Protein AF-A0A8S2VV98-F1 (afdb_monomer_lite)

Secondary structure (DSSP, 8-state):
-EE--EETTEEPPPEE--SS--TT-SSHHHHHHHHTTTGGGGSS-GGGEEEETTEEEE---

Foldseek 3Di:
DWDWDDDPNDIDDIDDDPDADDPPDPCRQVVQCVVCVCVLVVDPCSVQWDDDRPDIDGDDD

Structure (mmCIF, N/CA/C/O backbone):
data_AF-A0A8S2VV98-F1
#
_entry.id   AF-A0A8S2VV98-F1
#
loop_
_atom_site.group_PDB
_atom_site.id
_atom_site.type_symbol
_atom_site.label_atom_id
_atom_site.label_alt_id
_atom_site.label_comp_id
_atom_site.label_asym_id
_atom_site.label_entity_id
_atom_site.label_seq_id
_atom_site.pdbx_PDB_ins_code
_atom_site.Cartn_x
_atom_site.Cartn_y
_atom_site.Cartn_z
_atom_site.occupancy
_atom_site.B_iso_or_equiv
_atom_site.auth_seq_id
_atom_site.auth_comp_id
_atom_site.auth_asym_id
_atom_site.auth_atom_id
_atom_site.pdbx_PDB_model_num
ATOM 1 N N . ARG A 1 1 ? -4.528 -0.980 16.316 1.00 70.69 1 ARG A N 1
ATOM 2 C CA . ARG A 1 1 ? -5.184 0.354 16.376 1.00 70.69 1 ARG A CA 1
ATOM 3 C C . ARG A 1 1 ? -6.683 0.119 16.575 1.00 70.69 1 ARG A C 1
ATOM 5 O O . ARG A 1 1 ? -7.132 -0.944 16.168 1.00 70.69 1 ARG A O 1
ATOM 12 N N . THR A 1 2 ? -7.445 0.995 17.228 1.00 83.88 2 THR A N 1
ATOM 13 C CA . THR A 1 2 ? -8.913 0.850 17.348 1.00 83.88 2 THR A CA 1
ATOM 14 C C . THR A 1 2 ? -9.605 1.981 16.597 1.00 83.88 2 THR A C 1
ATOM 16 O O . THR A 1 2 ? -9.100 3.100 16.584 1.00 83.88 2 THR A O 1
ATOM 19 N N . ILE A 1 3 ? -10.717 1.684 15.926 1.00 86.00 3 ILE A N 1
ATOM 20 C CA . ILE A 1 3 ? -11.534 2.672 15.214 1.00 86.00 3 ILE A CA 1
ATOM 21 C C . ILE A 1 3 ? -12.991 2.567 15.657 1.00 86.00 3 ILE A C 1
ATOM 23 O O . ILE A 1 3 ? -13.450 1.498 16.062 1.00 86.00 3 ILE A O 1
A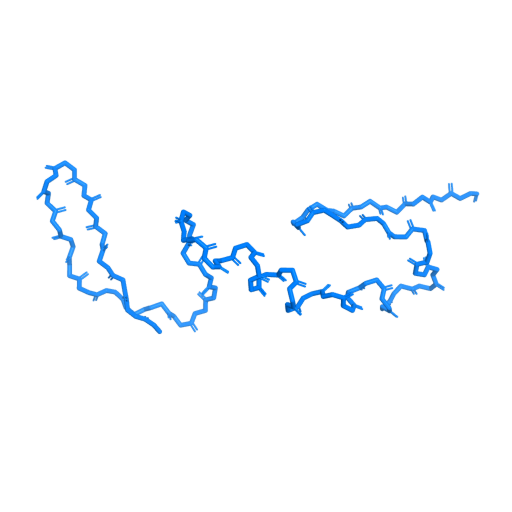TOM 27 N N . THR A 1 4 ? -13.716 3.671 15.527 1.00 88.12 4 THR A N 1
ATOM 28 C CA . THR A 1 4 ? -15.170 3.726 15.684 1.00 88.12 4 THR A CA 1
ATOM 29 C C . THR A 1 4 ? -15.762 4.151 14.349 1.00 88.12 4 THR A C 1
ATOM 31 O O . THR A 1 4 ? -15.312 5.134 13.765 1.00 88.12 4 THR A O 1
ATOM 34 N N . LEU A 1 5 ? -16.748 3.409 13.854 1.00 83.88 5 LEU A N 1
ATOM 35 C CA . LEU A 1 5 ? -17.428 3.702 12.598 1.00 83.88 5 LEU A CA 1
ATOM 36 C C . LEU A 1 5 ? -18.695 4.506 12.890 1.00 83.88 5 LEU A C 1
ATOM 38 O O . LEU A 1 5 ? -19.489 4.118 13.745 1.00 83.88 5 LEU A O 1
ATOM 42 N N . GLY A 1 6 ? -18.876 5.623 12.190 1.00 87.06 6 GLY A N 1
ATOM 43 C CA . GLY A 1 6 ? -20.096 6.423 12.249 1.00 87.06 6 GLY A CA 1
ATOM 44 C C . GLY A 1 6 ? -20.980 6.168 11.031 1.00 87.06 6 GLY A C 1
ATOM 45 O O . GLY A 1 6 ? -20.498 6.232 9.903 1.00 87.06 6 GLY A O 1
ATOM 46 N N . TYR A 1 7 ? -22.273 5.923 11.241 1.00 83.31 7 TYR A N 1
ATOM 47 C CA . TYR A 1 7 ? -23.270 5.848 10.172 1.00 83.31 7 TYR A CA 1
ATOM 48 C C . TYR A 1 7 ? -24.573 6.517 10.612 1.00 83.31 7 TYR A C 1
ATOM 50 O O . TYR A 1 7 ? -25.190 6.102 11.590 1.00 83.31 7 TYR A O 1
ATOM 58 N N . ARG A 1 8 ? -24.992 7.571 9.895 1.00 90.12 8 ARG A N 1
ATOM 59 C CA . ARG A 1 8 ? -26.227 8.338 10.176 1.00 90.12 8 ARG A CA 1
ATOM 60 C C . ARG A 1 8 ? -26.375 8.760 11.650 1.00 90.12 8 ARG A C 1
ATOM 62 O O . ARG A 1 8 ? -27.447 8.650 12.228 1.00 90.12 8 ARG A O 1
ATOM 69 N N . GLY A 1 9 ? -25.283 9.208 12.269 1.00 88.38 9 GLY A N 1
ATOM 70 C CA . GLY A 1 9 ? -25.272 9.641 13.672 1.00 88.38 9 GLY A CA 1
ATOM 71 C C . GLY A 1 9 ? -25.164 8.513 14.705 1.00 88.38 9 GLY A C 1
ATOM 72 O O . GLY A 1 9 ? -24.954 8.796 15.880 1.00 88.38 9 GLY A O 1
ATOM 73 N N . HIS A 1 10 ? -25.223 7.244 14.292 1.00 89.06 10 HIS A N 1
ATOM 74 C CA . HIS A 1 10 ? -24.944 6.109 15.168 1.00 89.06 10 HIS A CA 1
ATOM 75 C C . HIS A 1 10 ? -23.461 5.746 15.122 1.00 89.06 10 HIS A C 1
ATOM 77 O O . HIS A 1 10 ? -22.873 5.630 14.045 1.00 89.06 10 HIS A O 1
ATOM 83 N N . LEU A 1 11 ? -22.864 5.546 16.296 1.00 92.12 11 LEU A N 1
ATOM 84 C CA . LEU A 1 11 ? -21.484 5.092 16.442 1.00 92.12 11 LEU A CA 1
ATOM 85 C C . LEU A 1 11 ? -21.451 3.585 16.713 1.00 92.12 11 LEU A C 1
ATOM 87 O O . LEU A 1 11 ? -22.231 3.067 17.512 1.00 92.12 11 LEU A O 1
ATOM 91 N N . SER A 1 12 ? -20.531 2.878 16.060 1.00 86.56 12 SER A N 1
ATOM 92 C CA . SER A 1 12 ? -20.263 1.468 16.337 1.00 86.56 12 SER A CA 1
ATOM 93 C C . SER A 1 12 ? -19.582 1.280 17.698 1.00 86.56 12 SER A C 1
ATOM 95 O O . SER A 1 12 ? -19.080 2.219 18.316 1.00 86.56 12 SER A O 1
ATOM 97 N N . LYS A 1 13 ? -19.464 0.023 18.143 1.00 89.38 13 LYS A N 1
ATOM 98 C CA . LYS A 1 13 ? -18.463 -0.340 19.161 1.00 89.38 13 LYS A CA 1
ATOM 99 C C . LYS A 1 13 ? -17.052 -0.089 18.610 1.00 89.38 13 LYS A C 1
ATOM 101 O O . LYS A 1 13 ? -16.866 -0.050 17.391 1.00 89.38 13 LYS A O 1
ATOM 106 N N . GLN A 1 14 ? -16.062 0.048 19.493 1.00 91.69 14 GLN A N 1
ATOM 107 C CA . GLN A 1 14 ? -14.666 0.118 19.060 1.00 91.69 14 GLN A CA 1
ATOM 108 C C . GLN A 1 14 ? -14.258 -1.198 18.396 1.00 91.69 14 GLN A C 1
ATOM 110 O O . GLN A 1 14 ? -14.386 -2.271 18.986 1.00 91.69 14 GLN A O 1
ATOM 115 N N . VAL A 1 15 ? -13.740 -1.105 17.176 1.00 89.00 15 VAL A N 1
ATOM 116 C CA . VAL A 1 15 ? -13.232 -2.241 16.410 1.00 89.00 15 VAL A CA 1
ATOM 117 C C . VAL A 1 15 ? -11.715 -2.175 16.402 1.00 89.00 15 VAL A C 1
ATOM 119 O O . VAL A 1 15 ? -11.127 -1.152 16.048 1.00 89.00 15 VAL A O 1
ATOM 122 N N . LYS A 1 16 ? -11.058 -3.269 16.790 1.00 89.06 16 LYS A N 1
ATOM 123 C CA . LYS A 1 16 ? -9.605 -3.387 16.672 1.00 89.06 16 LYS A CA 1
ATOM 124 C C . LYS A 1 16 ? -9.251 -3.688 15.218 1.00 89.06 16 LYS A C 1
ATOM 126 O O . LYS A 1 16 ? -9.662 -4.706 14.678 1.00 89.06 16 LYS A O 1
ATOM 131 N N . VAL A 1 17 ? -8.456 -2.812 14.621 1.00 87.00 17 VAL A N 1
ATOM 132 C CA . VAL A 1 17 ? -7.874 -2.971 13.290 1.00 87.00 17 VAL A CA 1
ATOM 133 C C . VAL A 1 17 ? -6.447 -3.494 13.470 1.00 87.00 17 VAL A C 1
ATOM 135 O O . VAL A 1 17 ? -5.591 -2.754 13.990 1.00 87.00 17 VAL A O 1
ATOM 138 N N . PRO A 1 18 ? -6.194 -4.775 13.141 1.00 86.81 18 PRO A N 1
ATOM 139 C CA . PRO A 1 18 ? -4.881 -5.385 13.313 1.00 86.81 18 PRO A CA 1
ATOM 140 C C . PRO A 1 18 ? -3.888 -4.946 12.229 1.00 86.81 18 PRO A C 1
ATOM 142 O O . PRO A 1 18 ? -2.698 -4.876 12.513 1.00 86.81 18 PRO A O 1
ATOM 145 N N . CYS A 1 19 ? -4.364 -4.598 11.029 1.00 86.00 19 CYS A N 1
ATOM 146 C CA . CYS A 1 19 ? -3.530 -4.262 9.876 1.00 86.00 19 CYS A CA 1
ATOM 147 C C . CYS A 1 19 ? -4.147 -3.159 9.005 1.00 86.00 19 CYS A C 1
ATOM 149 O O . CYS A 1 19 ? -5.359 -2.948 9.015 1.00 86.00 19 CYS A O 1
ATOM 151 N N . GLY A 1 20 ? -3.299 -2.480 8.230 1.00 85.94 20 GLY A N 1
ATOM 152 C CA . GLY A 1 20 ? -3.705 -1.410 7.320 1.00 85.94 20 GLY A CA 1
ATOM 153 C C . GLY A 1 20 ? -3.869 -0.036 7.980 1.00 85.94 20 GLY A C 1
ATOM 154 O O . GLY A 1 20 ? -3.729 0.144 9.198 1.00 85.94 20 GLY A O 1
ATOM 155 N N . ALA A 1 21 ? -4.145 0.959 7.141 1.00 86.88 21 ALA A N 1
ATOM 156 C CA . ALA A 1 21 ? -4.482 2.317 7.547 1.00 86.88 21 ALA A CA 1
ATOM 157 C C . ALA A 1 21 ? -5.946 2.614 7.177 1.00 86.88 21 ALA A C 1
ATOM 159 O O . ALA A 1 21 ? -6.367 2.255 6.078 1.00 86.88 21 ALA A O 1
ATOM 160 N N . PRO A 1 22 ? -6.735 3.264 8.053 1.00 85.25 22 PRO A N 1
ATOM 161 C CA . PRO A 1 22 ? -8.098 3.656 7.712 1.00 85.25 22 PRO A CA 1
ATOM 162 C C . PRO A 1 22 ? -8.125 4.591 6.498 1.00 85.25 22 PRO A C 1
ATOM 164 O O . PRO A 1 22 ? -7.382 5.579 6.454 1.00 85.25 22 PRO A O 1
ATOM 167 N N . GLN A 1 23 ? -9.004 4.308 5.539 1.00 83.00 23 GLN A N 1
ATOM 168 C CA . GLN A 1 23 ? -9.272 5.217 4.426 1.00 83.00 23 GLN A CA 1
ATOM 169 C C . GLN A 1 23 ? -9.845 6.540 4.954 1.00 83.00 23 GLN A C 1
ATOM 171 O O . GLN A 1 23 ? -10.594 6.559 5.931 1.00 83.00 23 GLN A O 1
ATOM 176 N N . GLY A 1 24 ? -9.433 7.655 4.350 1.00 83.94 24 GLY A N 1
ATOM 177 C CA . GLY A 1 24 ? -9.748 9.003 4.839 1.00 83.94 24 GLY A CA 1
ATOM 178 C C . GLY A 1 24 ? -8.865 9.487 5.996 1.00 83.94 24 GLY A C 1
ATOM 179 O O . GLY A 1 24 ? -8.984 10.637 6.413 1.00 83.94 24 GLY A O 1
ATOM 180 N N . SER A 1 25 ? -7.947 8.660 6.513 1.00 86.38 25 SER A N 1
ATOM 181 C CA . SER A 1 25 ? -6.951 9.142 7.472 1.00 86.38 25 SER A CA 1
ATOM 182 C C . SER A 1 25 ? -5.918 10.041 6.789 1.00 86.38 25 SER A C 1
ATOM 184 O O . SER A 1 25 ? -5.389 9.714 5.730 1.00 86.38 25 SER A O 1
ATOM 186 N N . TYR A 1 26 ? -5.570 11.152 7.438 1.00 87.12 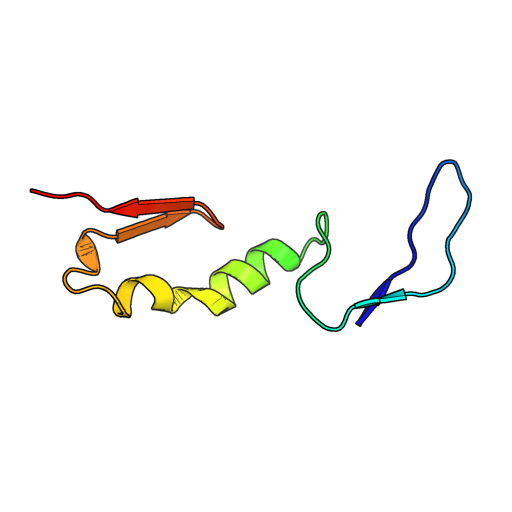26 TYR A N 1
ATOM 187 C CA . TYR A 1 26 ? -4.579 12.098 6.914 1.00 87.12 26 TYR A CA 1
ATOM 188 C C . TYR A 1 26 ? -3.182 11.471 6.737 1.00 87.12 26 TYR A C 1
ATOM 190 O O . TYR A 1 26 ? -2.463 11.7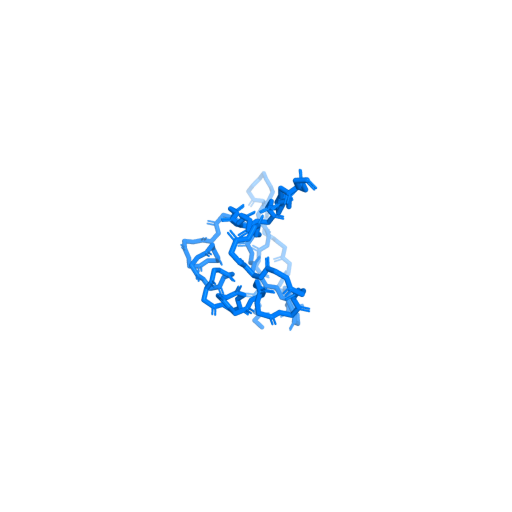74 5.788 1.00 87.12 26 TYR A O 1
ATOM 198 N N . PHE A 1 27 ? -2.794 10.568 7.643 1.00 88.44 27 PHE A N 1
ATOM 199 C CA . PHE A 1 27 ? -1.477 9.923 7.620 1.00 88.44 27 PHE A CA 1
ATOM 200 C C . PHE A 1 27 ? -1.431 8.610 6.834 1.00 88.44 27 PHE A C 1
ATOM 202 O O . PHE A 1 27 ? -0.335 8.152 6.520 1.00 88.44 27 PHE A O 1
ATOM 209 N N . GLY A 1 28 ? -2.579 8.003 6.513 1.00 90.31 28 GLY A N 1
ATOM 210 C CA . GLY A 1 28 ? -2.644 6.709 5.831 1.00 90.31 28 GLY A CA 1
ATOM 211 C C . GLY A 1 28 ? -1.865 6.676 4.513 1.00 90.31 28 GLY A C 1
ATOM 212 O O . GLY A 1 28 ? -0.978 5.833 4.386 1.00 90.31 28 GLY A O 1
ATOM 213 N N . PRO A 1 29 ? -2.101 7.623 3.584 1.00 89.94 29 PRO A N 1
ATOM 214 C CA . PRO A 1 29 ? -1.389 7.661 2.306 1.00 89.94 29 PRO A CA 1
ATOM 215 C C . PRO A 1 29 ? 0.127 7.830 2.462 1.00 89.94 29 PRO A C 1
ATOM 217 O O . PRO A 1 29 ? 0.905 7.142 1.809 1.00 89.94 29 PRO A O 1
ATOM 220 N N . LYS A 1 30 ? 0.571 8.693 3.388 1.00 90.94 30 LYS A N 1
ATOM 221 C CA . LYS A 1 30 ? 2.005 8.898 3.658 1.00 90.94 30 LYS A CA 1
ATOM 222 C C . LYS A 1 30 ? 2.658 7.640 4.222 1.00 90.94 30 LYS A C 1
ATOM 224 O O . LYS A 1 30 ? 3.744 7.272 3.793 1.00 90.94 30 LYS A O 1
ATOM 229 N N . ALA A 1 31 ? 1.988 6.979 5.165 1.00 90.25 31 ALA A N 1
ATOM 230 C CA . ALA A 1 31 ? 2.473 5.730 5.735 1.00 90.25 31 ALA A CA 1
ATOM 231 C C . ALA A 1 31 ? 2.565 4.627 4.673 1.00 90.25 31 ALA A C 1
ATOM 233 O O . ALA A 1 31 ? 3.518 3.858 4.696 1.00 90.25 31 ALA A O 1
ATOM 234 N N . TYR A 1 32 ? 1.617 4.576 3.733 1.00 91.00 32 TYR A N 1
ATOM 235 C CA . TYR A 1 32 ? 1.662 3.631 2.621 1.00 91.00 32 TYR A CA 1
ATOM 236 C C . TYR A 1 32 ? 2.896 3.854 1.739 1.00 91.00 32 TYR A C 1
ATOM 238 O O . TYR A 1 32 ? 3.648 2.911 1.521 1.00 91.00 32 TYR A O 1
ATOM 246 N N . ILE A 1 33 ? 3.144 5.096 1.304 1.00 91.25 33 ILE A N 1
ATOM 247 C CA . ILE A 1 33 ? 4.298 5.444 0.456 1.00 91.25 33 ILE A CA 1
ATOM 248 C C . ILE A 1 33 ? 5.617 5.114 1.163 1.00 91.25 33 ILE A C 1
ATOM 250 O O . ILE A 1 33 ? 6.485 4.476 0.580 1.00 91.25 33 ILE A O 1
ATOM 254 N N . VAL A 1 34 ? 5.759 5.499 2.436 1.00 91.81 34 VAL A N 1
ATOM 255 C CA . VAL A 1 34 ? 6.977 5.221 3.216 1.00 91.81 34 VAL A CA 1
ATOM 256 C C . VAL A 1 34 ? 7.193 3.722 3.413 1.00 91.81 34 VAL A C 1
ATOM 258 O O . VAL A 1 34 ? 8.331 3.282 3.442 1.00 91.81 34 VAL A O 1
ATOM 261 N N . ASN A 1 35 ? 6.129 2.928 3.543 1.00 91.94 35 ASN A N 1
ATOM 262 C CA . ASN A 1 35 ? 6.247 1.485 3.754 1.00 91.94 35 ASN A CA 1
ATOM 263 C C . ASN A 1 35 ? 6.523 0.687 2.466 1.00 91.94 35 ASN A C 1
ATOM 265 O O . ASN A 1 35 ? 6.787 -0.504 2.563 1.00 91.94 35 ASN A O 1
ATOM 269 N N . HIS A 1 36 ? 6.426 1.311 1.289 1.00 91.81 36 HIS A N 1
ATOM 270 C CA . HIS A 1 36 ? 6.617 0.654 -0.013 1.00 91.81 36 HIS A CA 1
ATOM 271 C C . HIS A 1 36 ? 7.592 1.425 -0.916 1.00 91.81 36 HIS A C 1
ATOM 273 O O . HIS A 1 36 ? 7.572 1.265 -2.135 1.00 91.81 36 HIS A O 1
ATOM 279 N N . PHE A 1 37 ? 8.431 2.291 -0.340 1.00 90.31 37 PHE A N 1
ATOM 280 C CA . PHE A 1 37 ? 9.362 3.133 -1.100 1.00 90.31 37 PHE A CA 1
ATOM 281 C C . PHE A 1 37 ? 10.399 2.315 -1.887 1.00 90.31 37 PHE A C 1
ATOM 283 O O . PHE A 1 37 ? 10.907 2.769 -2.908 1.00 90.31 37 PHE A O 1
ATOM 290 N N . ASP A 1 38 ? 10.715 1.121 -1.397 1.00 92.62 38 ASP A N 1
ATOM 291 C CA . ASP A 1 38 ? 11.687 0.178 -1.934 1.00 92.62 38 ASP A CA 1
ATOM 292 C C . ASP A 1 38 ? 11.043 -0.907 -2.803 1.00 92.62 38 ASP A C 1
ATOM 294 O O . ASP A 1 38 ? 11.758 -1.728 -3.372 1.00 92.62 38 ASP A O 1
ATOM 298 N N . LEU A 1 39 ? 9.719 -0.894 -2.980 1.00 92.81 39 LEU A N 1
ATOM 299 C CA . LEU A 1 39 ? 9.009 -1.868 -3.806 1.00 92.81 39 LEU A CA 1
ATOM 300 C C . LEU A 1 39 ? 9.581 -2.004 -5.235 1.00 92.81 39 LEU A C 1
ATOM 302 O O . LEU A 1 39 ? 9.653 -3.133 -5.705 1.00 92.81 39 LEU A O 1
ATOM 306 N N . PRO A 1 40 ? 10.065 -0.948 -5.928 1.00 92.69 40 PRO A N 1
ATOM 307 C CA . PRO A 1 40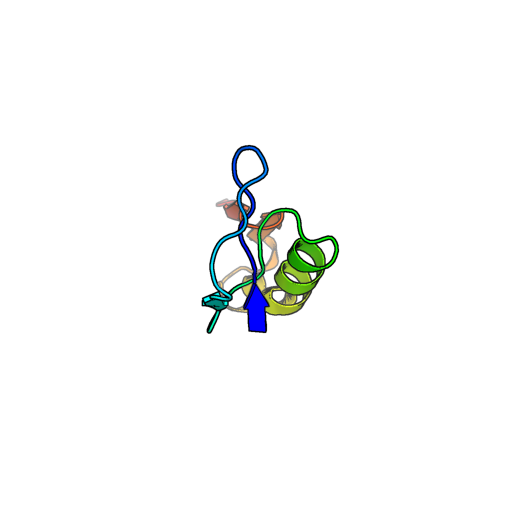 ? 10.709 -1.107 -7.237 1.00 92.69 40 PRO A CA 1
ATOM 308 C C . PRO A 1 40 ? 11.958 -1.996 -7.223 1.00 92.69 40 PRO A C 1
ATOM 310 O O . PRO A 1 40 ? 12.298 -2.585 -8.243 1.00 92.69 40 PRO A O 1
ATOM 313 N N . SER A 1 41 ? 12.647 -2.106 -6.083 1.00 94.12 41 SER A N 1
ATOM 314 C CA . SER A 1 41 ? 13.929 -2.816 -5.977 1.00 94.12 41 SER A CA 1
ATOM 315 C C . SER A 1 41 ? 13.823 -4.335 -6.117 1.00 94.12 41 SER A C 1
ATOM 317 O O . SER A 1 41 ? 14.843 -4.991 -6.306 1.00 94.12 41 SER A O 1
ATOM 319 N N . ILE A 1 42 ? 12.612 -4.896 -6.040 1.00 94.69 42 ILE A N 1
ATOM 320 C CA . ILE A 1 42 ? 12.389 -6.342 -6.185 1.00 94.69 42 ILE A CA 1
ATOM 321 C C . ILE A 1 42 ? 12.270 -6.789 -7.649 1.00 94.69 42 ILE A C 1
ATOM 323 O O . ILE A 1 42 ? 12.201 -7.989 -7.903 1.00 94.69 42 ILE A O 1
ATOM 327 N N . PHE A 1 43 ? 12.188 -5.851 -8.596 1.00 93.06 43 PHE A N 1
ATOM 328 C CA . PHE A 1 43 ? 12.063 -6.133 -10.027 1.00 93.06 43 PHE A CA 1
ATOM 329 C C . PHE A 1 43 ? 13.434 -6.114 -10.710 1.00 93.06 43 PHE A C 1
ATOM 331 O O . PHE A 1 43 ? 14.334 -5.397 -10.279 1.00 93.06 43 PHE A O 1
ATOM 338 N N . ASP A 1 44 ? 13.577 -6.854 -11.813 1.00 92.81 44 ASP A N 1
ATOM 339 C CA . ASP A 1 44 ? 14.850 -6.968 -12.546 1.00 92.81 44 ASP A CA 1
ATOM 340 C C . ASP A 1 44 ? 15.326 -5.628 -13.134 1.00 92.81 44 ASP A C 1
ATOM 342 O O . ASP A 1 44 ? 16.527 -5.364 -13.217 1.00 92.81 44 ASP A O 1
ATOM 346 N N . CYS A 1 45 ? 14.389 -4.751 -13.510 1.00 92.62 45 CYS A N 1
ATOM 347 C CA . CYS A 1 45 ? 14.662 -3.410 -14.032 1.00 92.62 45 CYS A CA 1
ATOM 348 C C . CYS A 1 45 ? 13.905 -2.341 -13.219 1.00 92.62 45 CYS A C 1
ATOM 350 O O . CYS A 1 45 ? 12.899 -1.805 -13.686 1.00 92.62 45 CYS A O 1
ATOM 352 N N . PRO A 1 46 ? 14.374 -1.979 -12.004 1.00 92.25 46 PRO A N 1
ATOM 353 C CA . PRO A 1 46 ? 13.677 -1.034 -11.122 1.00 92.25 46 PRO A CA 1
ATOM 354 C C . PRO A 1 46 ? 13.404 0.337 -11.753 1.00 92.25 46 PRO A C 1
ATOM 356 O O . PRO A 1 46 ? 12.450 1.011 -11.376 1.00 92.25 46 PRO A O 1
ATOM 359 N N . SER A 1 47 ? 14.232 0.759 -12.714 1.00 92.06 47 SER A N 1
ATOM 360 C CA . SER A 1 47 ? 14.081 2.027 -13.437 1.00 92.06 47 SER A CA 1
ATOM 361 C C . SER A 1 47 ? 12.869 2.076 -14.369 1.00 92.06 47 SER A C 1
ATOM 363 O O . SER A 1 47 ? 12.454 3.169 -14.742 1.00 92.06 47 SER A O 1
ATOM 365 N N . GLU A 1 48 ? 12.318 0.924 -14.756 1.00 93.69 48 GLU A N 1
ATOM 366 C CA . GLU A 1 48 ? 11.127 0.815 -15.611 1.00 93.69 48 GLU A CA 1
ATOM 367 C C . GLU A 1 48 ? 9.830 0.696 -14.795 1.00 93.69 48 GLU A C 1
ATOM 369 O O . GLU A 1 48 ? 8.734 0.681 -15.361 1.00 93.69 48 GLU A O 1
ATOM 374 N N . VAL A 1 49 ? 9.944 0.614 -13.464 1.00 93.44 49 VAL A N 1
ATOM 375 C CA . VAL A 1 49 ? 8.815 0.496 -12.543 1.00 93.44 49 VAL A CA 1
ATOM 376 C C . VAL A 1 49 ? 8.375 1.884 -12.090 1.00 93.44 49 VAL A C 1
ATOM 378 O O . VAL A 1 49 ? 9.093 2.603 -11.395 1.00 93.44 49 VAL A O 1
ATOM 381 N N . HIS A 1 50 ? 7.147 2.245 -12.439 1.00 92.19 50 HIS A N 1
ATOM 382 C CA . HIS A 1 50 ? 6.506 3.490 -12.047 1.00 92.19 50 HIS A CA 1
ATOM 383 C C . HIS A 1 50 ? 5.411 3.204 -11.020 1.00 92.19 50 HIS A C 1
ATOM 385 O O . HIS A 1 50 ? 4.440 2.507 -11.311 1.00 92.19 50 HIS A O 1
ATOM 391 N N . LEU A 1 51 ? 5.567 3.760 -9.817 1.00 91.06 51 LEU A N 1
ATOM 392 C CA . LEU A 1 51 ? 4.630 3.608 -8.705 1.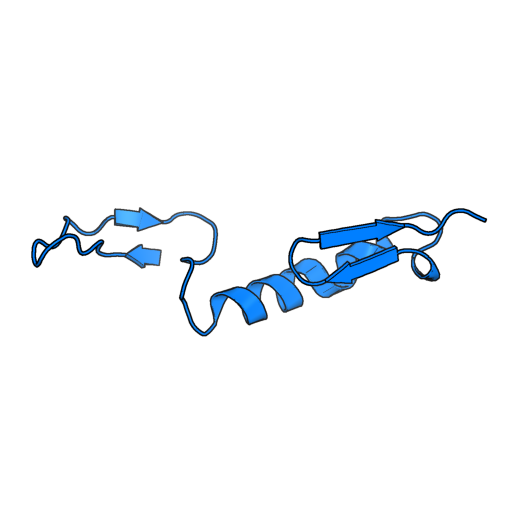00 91.06 51 LEU A CA 1
ATOM 393 C C . LEU A 1 51 ? 3.900 4.914 -8.400 1.00 91.06 51 LEU A C 1
ATOM 395 O O . LEU A 1 51 ? 4.526 5.962 -8.226 1.00 91.06 51 LEU A O 1
ATOM 399 N N . HIS A 1 52 ? 2.580 4.833 -8.253 1.00 89.00 52 HIS A N 1
ATOM 400 C CA . HIS A 1 52 ? 1.735 5.916 -7.773 1.00 89.00 52 HIS A CA 1
ATOM 401 C C . HIS A 1 52 ? 0.735 5.398 -6.736 1.00 89.00 52 HIS A C 1
ATOM 403 O O . HIS A 1 52 ? -0.325 4.893 -7.078 1.00 89.00 52 HIS A O 1
ATOM 409 N N . VAL A 1 53 ? 1.061 5.558 -5.448 1.00 86.81 53 VAL A N 1
ATOM 410 C CA . VAL A 1 53 ? 0.269 4.982 -4.345 1.00 86.81 53 VAL A CA 1
ATOM 411 C C . VAL A 1 53 ? 0.100 3.471 -4.577 1.00 86.81 53 VAL A C 1
ATOM 413 O O . VAL A 1 53 ? 1.103 2.764 -4.551 1.00 86.81 53 VAL A O 1
ATOM 416 N N . ASP A 1 54 ? -1.115 2.974 -4.788 1.00 85.25 54 ASP A N 1
ATOM 417 C CA . ASP A 1 54 ? -1.443 1.572 -5.043 1.00 85.25 54 ASP A CA 1
ATOM 418 C C . ASP A 1 54 ? -1.365 1.169 -6.524 1.00 85.25 54 ASP A C 1
ATOM 420 O O . ASP A 1 54 ? -1.357 -0.026 -6.816 1.00 85.25 54 ASP A O 1
ATOM 424 N N . ASP A 1 55 ? -1.219 2.128 -7.440 1.00 90.44 55 ASP A N 1
ATOM 425 C CA . ASP A 1 55 ? -1.027 1.860 -8.862 1.00 90.44 55 ASP A CA 1
ATOM 426 C C . ASP A 1 55 ? 0.451 1.588 -9.187 1.00 90.44 55 ASP A C 1
ATOM 428 O O . ASP A 1 55 ? 1.351 2.342 -8.800 1.00 90.44 55 ASP A O 1
ATOM 432 N N . LEU A 1 56 ? 0.700 0.522 -9.954 1.00 92.62 56 LEU A N 1
ATOM 433 C CA . LEU A 1 56 ? 2.019 0.141 -10.463 1.00 92.62 56 LEU A CA 1
ATOM 434 C C . LEU A 1 56 ? 1.949 -0.072 -11.977 1.00 92.62 56 LEU A C 1
ATOM 436 O O . LEU A 1 56 ? 1.092 -0.805 -12.469 1.00 92.62 56 LEU A O 1
ATOM 440 N N . ALA A 1 57 ? 2.894 0.518 -12.706 1.00 93.81 57 ALA A N 1
ATOM 441 C CA . ALA A 1 57 ? 3.104 0.288 -14.130 1.00 93.81 57 ALA A CA 1
ATOM 442 C C . ALA A 1 57 ? 4.562 -0.104 -14.402 1.00 93.81 57 ALA A C 1
ATOM 444 O O . ALA A 1 57 ? 5.475 0.431 -13.777 1.00 93.81 57 ALA A O 1
ATOM 445 N N . ILE A 1 58 ? 4.773 -1.024 -15.345 1.00 93.94 58 ILE A N 1
ATOM 446 C CA . ILE A 1 58 ? 6.100 -1.446 -15.812 1.00 93.94 58 ILE A CA 1
ATOM 447 C C . ILE A 1 58 ? 6.169 -1.169 -17.309 1.00 93.94 58 ILE A C 1
ATOM 449 O O . ILE A 1 58 ? 5.278 -1.586 -18.054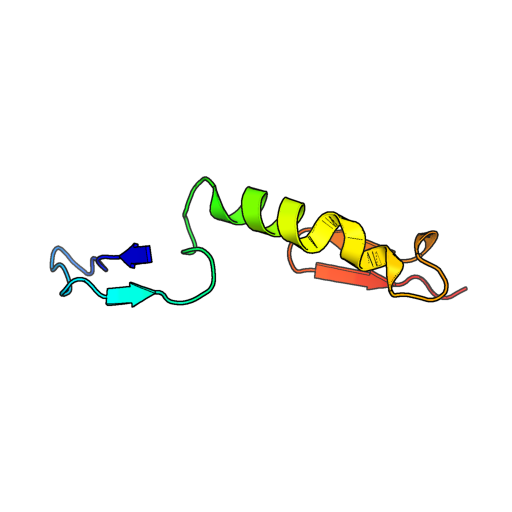 1.00 93.94 58 ILE A O 1
ATOM 453 N N . LEU A 1 59 ? 7.198 -0.449 -17.743 1.00 91.75 59 LEU A N 1
ATOM 454 C CA . LEU A 1 59 ? 7.463 -0.217 -19.159 1.00 91.75 59 LEU A CA 1
ATOM 455 C C . LEU A 1 59 ? 8.323 -1.359 -19.699 1.00 91.75 59 LEU A C 1
ATOM 457 O O . LEU A 1 59 ? 9.423 -1.561 -19.213 1.00 91.75 59 LEU A O 1
ATOM 461 N N . TYR A 1 60 ? 7.836 -2.084 -20.705 1.00 83.69 60 TYR A N 1
ATOM 462 C CA . TYR A 1 60 ? 8.646 -3.062 -21.434 1.00 83.69 60 TYR A CA 1
ATOM 463 C C . TYR A 1 60 ? 9.123 -2.431 -22.741 1.00 83.69 60 TYR A C 1
ATOM 465 O O . TYR A 1 60 ? 8.309 -1.860 -23.476 1.00 83.69 60 TYR A O 1
ATOM 473 N N . SER A 1 61 ? 10.427 -2.522 -23.007 1.00 71.31 61 SER A N 1
ATOM 474 C CA . SER A 1 61 ? 11.048 -2.121 -24.274 1.00 71.31 61 SER A CA 1
ATOM 475 C C . SER A 1 61 ? 11.328 -3.307 -25.192 1.00 71.31 61 SER A C 1
ATOM 477 O O . SER A 1 61 ? 11.518 -4.435 -24.684 1.00 71.31 61 SER A O 1
#

Sequence (61 aa):
RTITLGYRGHLSKQVKVPCGAPQGSYFGPKAYIVNHFDLPSIFDCPSEVHLHVDDLAILYS

Radius of gyration: 16.97 Å; chains: 1; bounding box: 41×19×43 Å

pLDDT: mean 88.91, std 4.56, range [70.69, 94.69]

Organism: NCBI:txid392030